Protein AF-A0A3B1K9D4-F1 (afdb_monomer)

Structure (mmCIF, N/CA/C/O backbone):
data_AF-A0A3B1K9D4-F1
#
_entry.id   AF-A0A3B1K9D4-F1
#
loop_
_atom_site.group_PDB
_atom_site.id
_atom_site.type_symbol
_atom_site.label_atom_id
_atom_site.label_alt_id
_atom_site.label_comp_id
_atom_site.label_asym_id
_atom_site.label_entity_id
_atom_site.label_seq_id
_atom_site.pdbx_PDB_ins_code
_atom_site.Cartn_x
_atom_site.Cartn_y
_atom_site.Cartn_z
_atom_site.occupancy
_atom_site.B_iso_or_equiv
_atom_site.auth_seq_id
_atom_site.auth_comp_id
_atom_site.auth_asym_id
_atom_site.auth_atom_id
_atom_site.pdbx_PDB_model_num
ATOM 1 N N . GLU A 1 1 ? -1.143 25.959 9.841 1.00 42.78 1 GLU A N 1
ATOM 2 C CA . GLU A 1 1 ? -1.593 24.684 10.440 1.00 42.78 1 GLU A CA 1
ATOM 3 C C . GLU A 1 1 ? -0.800 23.520 9.858 1.00 42.78 1 GLU A C 1
ATOM 5 O O . GLU A 1 1 ? -0.461 23.569 8.681 1.00 42.78 1 GLU A O 1
ATOM 10 N N . ALA A 1 2 ? -0.431 22.528 10.673 1.00 49.69 2 ALA A N 1
ATOM 11 C CA . ALA A 1 2 ? 0.341 21.374 10.220 1.00 49.69 2 ALA A CA 1
ATOM 12 C C . ALA A 1 2 ? -0.474 20.591 9.183 1.00 49.69 2 ALA A C 1
ATOM 14 O O . ALA A 1 2 ? -1.557 20.104 9.496 1.00 49.69 2 ALA A O 1
ATOM 15 N N . LEU A 1 3 ? 0.039 20.510 7.953 1.00 58.97 3 LEU A N 1
ATOM 16 C CA . LEU A 1 3 ? -0.419 19.548 6.958 1.00 58.97 3 LEU A CA 1
ATOM 17 C C . LEU A 1 3 ? -0.362 18.174 7.626 1.00 58.97 3 LEU A C 1
ATOM 19 O O . LEU A 1 3 ? 0.731 17.675 7.893 1.00 58.97 3 LEU A O 1
ATOM 23 N N . ASP A 1 4 ? -1.524 17.620 7.965 1.00 63.34 4 ASP A N 1
ATOM 24 C CA . ASP A 1 4 ? -1.637 16.249 8.443 1.00 63.34 4 ASP A CA 1
ATOM 25 C C . ASP A 1 4 ? -0.942 15.363 7.410 1.00 63.34 4 ASP A C 1
ATOM 27 O O . ASP A 1 4 ? -1.371 15.258 6.258 1.00 63.34 4 ASP A O 1
ATOM 31 N N . CYS A 1 5 ? 0.222 14.832 7.778 1.00 66.81 5 CYS A N 1
ATOM 32 C CA . CYS A 1 5 ? 0.999 13.988 6.895 1.00 66.81 5 CYS A CA 1
ATOM 33 C C . CYS A 1 5 ? 0.265 12.649 6.846 1.00 66.81 5 CYS A C 1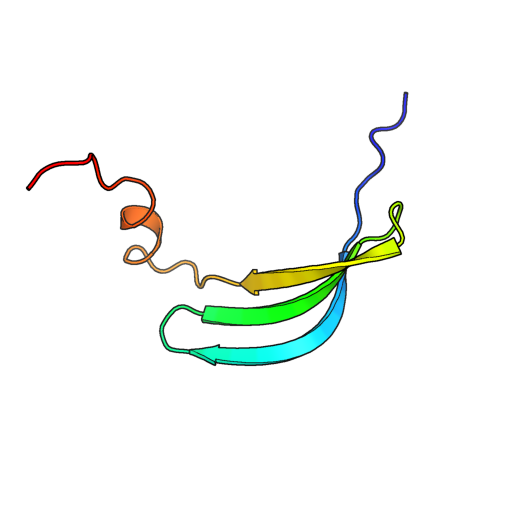
ATOM 35 O O . CYS A 1 5 ? 0.510 11.772 7.681 1.00 66.81 5 CYS A O 1
ATOM 37 N N . VAL A 1 6 ? -0.690 12.535 5.914 1.00 77.69 6 VAL A N 1
ATOM 38 C CA . VAL A 1 6 ? -1.523 11.342 5.747 1.00 77.69 6 VAL A CA 1
ATOM 39 C C . VAL A 1 6 ? -0.597 10.160 5.522 1.00 77.69 6 VAL A C 1
ATOM 41 O O . VAL A 1 6 ? 0.021 10.000 4.469 1.00 77.69 6 VAL A O 1
ATOM 44 N N . SER A 1 7 ? -0.480 9.348 6.562 1.00 87.44 7 SER A N 1
ATOM 45 C CA . SER A 1 7 ? 0.447 8.232 6.607 1.00 87.44 7 SER A CA 1
ATOM 46 C C . SER A 1 7 ? -0.320 6.962 6.283 1.00 87.44 7 SER A C 1
ATOM 48 O O . SER A 1 7 ? -1.385 6.712 6.847 1.00 87.44 7 SER A O 1
ATOM 50 N N . TYR A 1 8 ? 0.218 6.146 5.384 1.00 91.00 8 TYR A N 1
ATOM 51 C CA . TYR A 1 8 ? -0.377 4.866 5.019 1.00 91.00 8 TYR A CA 1
ATOM 52 C C . TYR A 1 8 ? 0.477 3.739 5.581 1.00 91.00 8 TYR A C 1
ATOM 54 O O . TYR A 1 8 ? 1.680 3.686 5.336 1.00 91.00 8 TYR A O 1
ATOM 62 N N . GLU A 1 9 ? -0.147 2.833 6.322 1.00 92.62 9 GLU A N 1
ATOM 63 C CA . GLU A 1 9 ? 0.508 1.647 6.863 1.00 92.62 9 GLU A CA 1
ATOM 64 C C . GLU A 1 9 ? 0.129 0.427 6.026 1.00 92.62 9 GLU A C 1
ATOM 66 O O . GLU A 1 9 ? -1.051 0.179 5.783 1.00 92.62 9 GLU A O 1
ATOM 71 N N . VAL A 1 10 ? 1.120 -0.322 5.545 1.00 93.00 10 VAL A N 1
ATOM 72 C CA . VAL A 1 10 ? 0.874 -1.530 4.750 1.00 93.00 10 VAL A CA 1
ATOM 73 C C . VAL A 1 10 ? 0.475 -2.663 5.689 1.00 93.00 10 VAL A C 1
ATOM 75 O O . VAL A 1 10 ? 1.247 -3.035 6.566 1.00 93.00 10 VAL A O 1
ATOM 78 N N . LEU A 1 11 ? -0.715 -3.223 5.478 1.00 94.19 11 LEU A N 1
ATOM 79 C CA . LEU A 1 11 ? -1.215 -4.362 6.246 1.00 94.19 11 LEU A CA 1
ATOM 80 C C . LEU A 1 11 ? -0.864 -5.685 5.564 1.00 94.19 11 LEU A C 1
ATOM 82 O O . LEU A 1 11 ? -0.302 -6.579 6.185 1.00 94.19 11 LEU A O 1
ATOM 86 N N . GLU A 1 12 ? -1.205 -5.819 4.282 1.00 94.88 12 GLU A N 1
ATOM 87 C CA . GLU A 1 12 ? -1.021 -7.064 3.532 1.00 94.88 12 GLU A CA 1
ATOM 88 C C . GLU A 1 12 ? -0.858 -6.785 2.036 1.00 94.88 12 GLU A C 1
ATOM 90 O O . GLU A 1 12 ? -1.401 -5.816 1.507 1.00 94.88 12 GLU A O 1
ATOM 95 N N . PHE A 1 13 ? -0.147 -7.652 1.319 1.00 93.38 13 PHE A N 1
ATOM 96 C CA . PHE A 1 13 ? -0.104 -7.623 -0.141 1.00 93.38 13 PHE A CA 1
ATOM 97 C C . PHE A 1 13 ? -1.235 -8.472 -0.728 1.00 93.38 13 PHE A C 1
ATOM 99 O O . PHE A 1 13 ? -1.231 -9.690 -0.591 1.00 93.38 13 PHE A O 1
ATOM 106 N N . LEU A 1 14 ? -2.174 -7.828 -1.426 1.00 92.06 14 LEU A N 1
ATOM 107 C CA . LEU A 1 14 ? -3.361 -8.479 -1.992 1.00 92.06 14 LEU A CA 1
ATOM 108 C C . LEU A 1 14 ? -3.064 -9.232 -3.292 1.00 92.06 14 LEU A C 1
ATOM 110 O O . LEU A 1 14 ? -3.738 -10.204 -3.620 1.00 92.06 14 LEU A O 1
ATOM 114 N N . GLY A 1 15 ? -2.077 -8.781 -4.069 1.00 90.12 15 GLY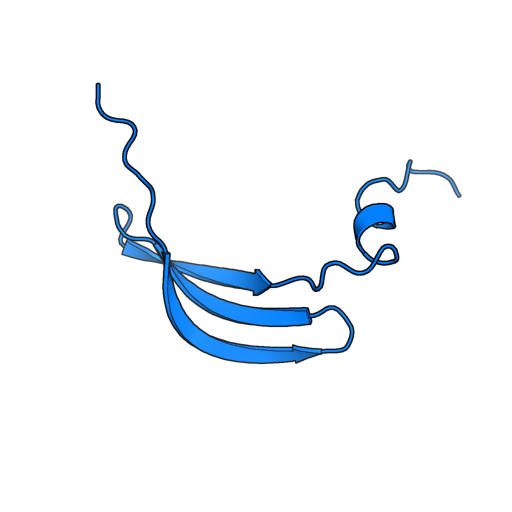 A N 1
ATOM 115 C CA . GLY A 1 15 ? -1.742 -9.447 -5.323 1.00 90.12 15 GLY A CA 1
ATOM 116 C C . GLY A 1 15 ? -0.639 -8.766 -6.116 1.00 90.12 15 GLY A C 1
ATOM 117 O O . GLY A 1 15 ? -0.351 -7.582 -5.945 1.00 90.12 15 GLY A O 1
ATOM 118 N N . ARG A 1 16 ? -0.018 -9.527 -7.016 1.00 90.00 16 ARG A N 1
ATOM 119 C CA . ARG A 1 16 ? 1.017 -9.057 -7.940 1.00 90.00 16 ARG A CA 1
ATOM 120 C C . ARG A 1 16 ? 0.613 -9.430 -9.359 1.00 90.00 16 ARG A C 1
ATOM 122 O O . ARG A 1 16 ? 0.375 -10.596 -9.644 1.00 90.00 16 ARG A O 1
ATOM 129 N N . GLY A 1 17 ? 0.567 -8.441 -10.240 1.00 83.38 17 GLY A N 1
ATOM 130 C CA . GLY A 1 17 ? 0.282 -8.629 -11.657 1.00 83.38 17 GLY A CA 1
ATOM 131 C C . GLY A 1 17 ? 1.346 -7.988 -12.537 1.00 83.38 17 GLY A C 1
ATOM 132 O O . GLY A 1 17 ? 2.332 -7.427 -12.051 1.00 83.38 17 GLY A O 1
ATOM 133 N N . THR A 1 18 ? 1.120 -8.035 -13.848 1.00 81.25 18 THR A N 1
ATOM 134 C CA . THR A 1 18 ? 1.984 -7.393 -14.849 1.00 81.25 18 THR A CA 1
ATOM 135 C C . THR A 1 18 ? 2.168 -5.909 -14.532 1.00 81.25 18 THR A C 1
ATOM 137 O O . THR A 1 18 ? 3.299 -5.434 -14.471 1.00 81.25 18 THR A O 1
ATOM 140 N N . PHE A 1 19 ? 1.062 -5.235 -14.193 1.00 74.56 19 PHE A N 1
ATOM 141 C CA . PHE A 1 19 ? 0.966 -3.793 -13.950 1.00 74.56 19 PHE A CA 1
ATOM 142 C C . PHE A 1 19 ? 1.585 -3.300 -12.637 1.00 74.56 19 PHE A C 1
ATOM 144 O O . PHE A 1 19 ? 1.666 -2.096 -12.420 1.00 74.56 19 PHE A O 1
ATOM 151 N N . GLY A 1 20 ? 1.998 -4.195 -11.740 1.00 86.44 20 GLY A N 1
ATOM 152 C CA . GLY A 1 20 ? 2.510 -3.816 -10.426 1.00 86.44 20 GLY A CA 1
ATOM 1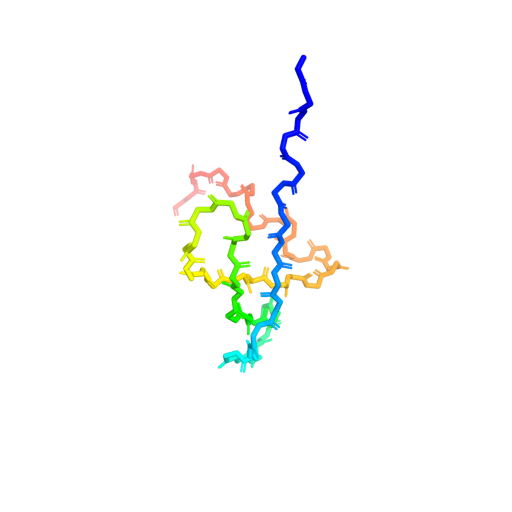53 C C . GLY A 1 20 ? 1.963 -4.683 -9.302 1.00 86.44 20 GLY A C 1
ATOM 154 O O . GLY A 1 20 ? 1.445 -5.779 -9.528 1.00 86.44 20 GLY A O 1
ATOM 155 N N . GLN A 1 21 ? 2.105 -4.190 -8.078 1.00 90.62 21 GLN A N 1
ATOM 156 C CA . GLN A 1 21 ? 1.688 -4.890 -6.868 1.00 90.62 21 GLN A CA 1
ATOM 157 C C . GLN A 1 21 ? 0.599 -4.100 -6.153 1.00 90.62 21 GLN A C 1
ATOM 159 O O . GLN A 1 21 ? 0.674 -2.882 -6.068 1.00 90.62 21 GLN A O 1
ATOM 164 N N . VAL A 1 22 ? -0.423 -4.781 -5.652 1.00 92.00 22 VAL A N 1
ATOM 165 C CA . VAL A 1 22 ? -1.496 -4.168 -4.870 1.00 92.00 22 VAL A CA 1
ATOM 166 C C . VAL A 1 22 ? -1.305 -4.545 -3.409 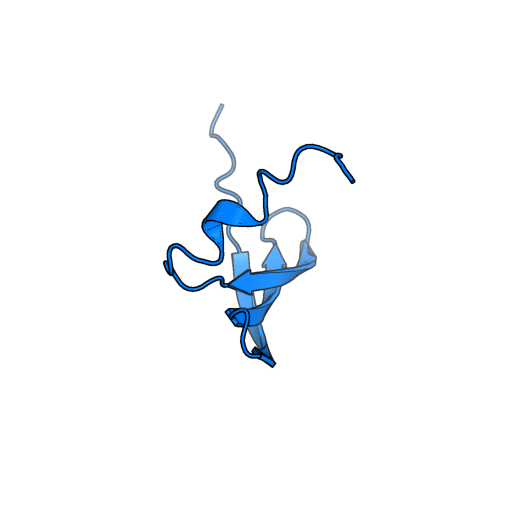1.00 92.00 22 VAL A C 1
ATOM 168 O O . VAL A 1 22 ? -1.135 -5.722 -3.086 1.00 92.00 22 VAL A O 1
ATOM 171 N N . ALA A 1 23 ? -1.347 -3.546 -2.536 1.00 95.12 23 ALA A N 1
ATOM 172 C CA . ALA A 1 23 ? -1.282 -3.704 -1.094 1.00 95.12 23 ALA A CA 1
ATOM 173 C C . ALA A 1 23 ? -2.548 -3.145 -0.439 1.00 95.12 23 ALA A C 1
ATOM 175 O O . ALA A 1 23 ? -3.067 -2.105 -0.839 1.00 95.12 23 ALA A O 1
ATOM 176 N N . LYS A 1 24 ? -3.046 -3.844 0.574 1.00 95.06 24 LYS A N 1
ATOM 177 C CA . LYS A 1 24 ? -4.040 -3.345 1.513 1.00 95.06 24 LYS A CA 1
ATOM 178 C C . LYS A 1 24 ? -3.320 -2.449 2.506 1.00 95.06 24 LYS A C 1
ATOM 180 O O . LYS A 1 24 ? -2.422 -2.909 3.212 1.00 95.06 24 LYS A O 1
ATOM 185 N N . CYS A 1 25 ? -3.728 -1.194 2.572 1.00 95.38 25 CYS A N 1
ATOM 186 C CA . CYS A 1 25 ? -3.129 -0.206 3.448 1.00 95.38 25 CYS A CA 1
ATOM 187 C C . CYS A 1 25 ? -4.182 0.415 4.359 1.00 95.38 25 CYS A C 1
ATOM 189 O O . CYS A 1 25 ? -5.343 0.579 3.985 1.00 95.38 25 CYS A O 1
ATOM 191 N N . TRP A 1 26 ? -3.753 0.783 5.556 1.00 94.25 26 TRP A N 1
ATOM 192 C CA . TRP A 1 26 ? -4.538 1.542 6.508 1.00 94.25 26 TRP A CA 1
ATOM 193 C C . TRP A 1 26 ? -4.145 3.014 6.448 1.00 94.25 26 TRP A C 1
ATOM 195 O O . TRP A 1 26 ? -2.970 3.357 6.590 1.00 94.25 26 TRP A O 1
ATOM 205 N N . LYS A 1 27 ? -5.125 3.887 6.217 1.00 90.69 27 LYS A N 1
ATOM 206 C CA . LYS A 1 27 ? -4.934 5.335 6.197 1.00 90.69 27 LYS A CA 1
ATOM 207 C C . LYS A 1 27 ? -5.011 5.873 7.625 1.00 90.69 27 LYS A C 1
ATOM 209 O O . LYS A 1 27 ? -6.089 5.939 8.226 1.00 90.69 27 LYS A O 1
ATOM 214 N N . ARG A 1 28 ? -3.860 6.263 8.175 1.00 84.06 28 ARG A N 1
ATOM 215 C CA . ARG A 1 28 ? -3.768 6.873 9.506 1.00 84.06 28 ARG A CA 1
ATOM 216 C C . ARG A 1 28 ? -4.404 8.262 9.436 1.00 84.06 28 ARG A C 1
ATOM 218 O O . ARG A 1 28 ? -4.088 9.033 8.538 1.00 84.06 28 ARG A O 1
ATOM 225 N N . GLY A 1 29 ? -5.342 8.532 10.340 1.00 84.19 29 GLY A N 1
ATOM 226 C CA . GLY A 1 29 ? -6.110 9.782 10.390 1.00 84.19 29 GLY A CA 1
ATOM 227 C C . GLY A 1 29 ? -7.600 9.611 10.077 1.00 84.19 29 GLY A C 1
ATOM 228 O O . GLY A 1 29 ? -8.422 10.246 10.726 1.00 84.19 29 GLY A O 1
ATOM 229 N N . THR A 1 30 ? -7.975 8.711 9.159 1.00 84.94 30 THR A N 1
ATOM 230 C CA . THR A 1 30 ? -9.395 8.450 8.826 1.00 84.94 30 THR A CA 1
ATOM 231 C C . THR A 1 30 ? -9.871 7.047 9.189 1.00 84.94 30 THR A C 1
ATOM 233 O O . THR A 1 30 ? -11.053 6.740 9.062 1.00 84.94 30 THR A O 1
ATOM 236 N N . ASN A 1 31 ? -8.963 6.191 9.660 1.00 85.12 31 ASN A N 1
ATOM 237 C CA . ASN A 1 31 ? -9.201 4.780 9.949 1.00 85.12 31 ASN A CA 1
ATOM 238 C C . ASN A 1 31 ? -9.728 3.964 8.751 1.00 85.12 31 ASN A C 1
ATOM 240 O O . ASN A 1 31 ? -10.258 2.867 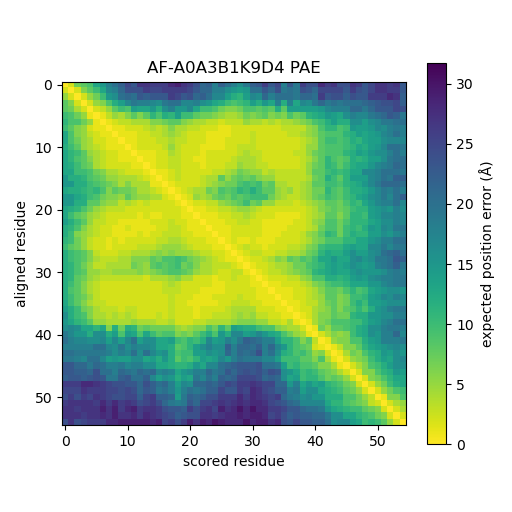8.927 1.00 85.12 31 ASN A O 1
ATOM 244 N N . GLU A 1 32 ? -9.548 4.462 7.530 1.00 91.38 32 GLU A N 1
ATOM 245 C CA . GLU A 1 32 ? -10.021 3.804 6.316 1.00 91.38 32 GLU A CA 1
ATOM 246 C C . GLU A 1 32 ? -9.040 2.729 5.841 1.00 91.38 32 GLU A C 1
ATOM 248 O O . GLU A 1 32 ? -7.817 2.882 5.912 1.00 91.38 32 GLU A O 1
ATOM 253 N N . ILE A 1 33 ? -9.589 1.640 5.306 1.00 93.81 33 ILE A N 1
ATOM 254 C CA . ILE A 1 33 ? -8.827 0.581 4.648 1.00 93.81 33 ILE A CA 1
ATOM 255 C C . ILE A 1 33 ? -8.915 0.804 3.142 1.00 93.81 33 ILE A C 1
ATOM 257 O O . ILE A 1 33 ? -10.003 0.792 2.571 1.00 93.81 33 ILE A O 1
ATOM 261 N N . VAL A 1 34 ? -7.766 0.981 2.499 1.00 92.81 34 VAL A N 1
ATOM 262 C CA . VAL A 1 34 ? -7.654 1.268 1.066 1.00 92.81 34 VAL A CA 1
ATOM 263 C C . VAL A 1 34 ? -6.766 0.239 0.374 1.00 92.81 34 VAL A C 1
ATOM 265 O O . VAL A 1 34 ? -5.900 -0.376 0.994 1.00 92.81 34 VAL A O 1
ATOM 268 N N . ALA A 1 35 ? -6.962 0.051 -0.929 1.00 93.94 35 ALA A N 1
ATOM 269 C CA . ALA A 1 35 ? -6.056 -0.730 -1.764 1.00 93.94 35 ALA A CA 1
ATOM 270 C C . ALA A 1 35 ? -5.132 0.221 -2.538 1.00 93.94 35 ALA A C 1
ATOM 272 O O . ALA A 1 35 ? -5.599 1.019 -3.349 1.00 93.94 35 ALA A O 1
ATOM 273 N N . ILE A 1 36 ? -3.824 0.137 -2.300 1.00 91.00 36 ILE A N 1
ATOM 274 C CA . ILE A 1 36 ? -2.804 0.935 -2.986 1.00 91.00 36 ILE A CA 1
ATOM 275 C C . ILE A 1 36 ? -2.156 0.086 -4.076 1.00 91.00 36 ILE A C 1
ATOM 277 O O . ILE A 1 36 ? -1.619 -0.989 -3.807 1.00 91.00 36 ILE A O 1
ATOM 281 N N . LYS A 1 37 ? -2.182 0.583 -5.317 1.00 89.62 37 LYS A N 1
ATOM 282 C CA . LYS A 1 37 ? -1.518 -0.044 -6.463 1.00 89.62 37 LYS A CA 1
ATOM 283 C C . LYS A 1 37 ? -0.137 0.580 -6.666 1.00 89.62 37 LYS A C 1
ATOM 285 O O . LYS A 1 37 ? -0.010 1.715 -7.106 1.00 89.62 37 LYS A O 1
ATOM 290 N N . ILE A 1 38 ? 0.895 -0.187 -6.350 1.00 87.81 38 ILE A N 1
ATOM 291 C CA . ILE A 1 38 ? 2.305 0.162 -6.497 1.00 87.81 38 ILE A CA 1
ATOM 292 C C . ILE A 1 38 ? 2.711 -0.144 -7.939 1.00 87.81 38 ILE A C 1
ATOM 294 O O . ILE A 1 38 ? 2.906 -1.306 -8.320 1.00 87.81 38 ILE A O 1
ATOM 298 N N . LEU A 1 39 ? 2.803 0.904 -8.753 1.00 85.19 39 LEU A N 1
ATOM 299 C CA . LEU A 1 39 ? 3.258 0.813 -10.136 1.00 85.19 39 LEU A CA 1
ATOM 300 C C . LEU A 1 39 ? 4.788 0.809 -10.175 1.00 85.19 39 LEU A C 1
ATOM 3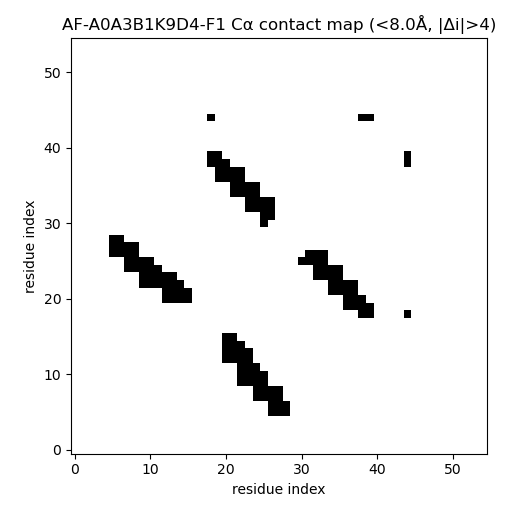02 O O . LEU A 1 39 ? 5.454 1.526 -9.430 1.00 85.19 39 LEU A O 1
ATOM 306 N N . LYS A 1 40 ? 5.363 -0.013 -11.054 1.00 74.19 40 LYS A N 1
ATOM 307 C CA . LYS A 1 40 ? 6.804 0.046 -11.326 1.00 74.19 40 LYS A CA 1
ATOM 308 C C . LYS A 1 40 ? 7.089 1.297 -12.155 1.00 74.19 40 LYS A C 1
ATOM 310 O O . LYS A 1 40 ? 6.307 1.605 -13.050 1.00 74.19 40 LYS A O 1
ATOM 315 N N . ASN A 1 41 ? 8.228 1.954 -11.927 1.00 66.88 41 ASN A N 1
ATOM 316 C CA . ASN A 1 41 ? 8.717 3.049 -12.774 1.00 66.88 41 ASN A CA 1
ATOM 317 C C . ASN A 1 41 ? 9.184 2.502 -14.138 1.00 66.88 41 ASN A C 1
ATOM 319 O O . ASN A 1 41 ? 10.376 2.433 -14.429 1.00 66.88 41 ASN A O 1
ATOM 323 N N . HIS A 1 42 ? 8.236 2.016 -14.937 1.00 61.91 42 HIS A N 1
ATOM 324 C CA . HIS A 1 42 ? 8.440 1.576 -16.308 1.00 61.91 42 HIS A CA 1
ATOM 325 C C . HIS A 1 42 ? 7.703 2.558 -17.228 1.00 61.91 42 HIS A C 1
ATOM 327 O O . HIS A 1 42 ? 6.518 2.813 -16.995 1.00 61.91 42 HIS A O 1
ATOM 333 N N . PRO 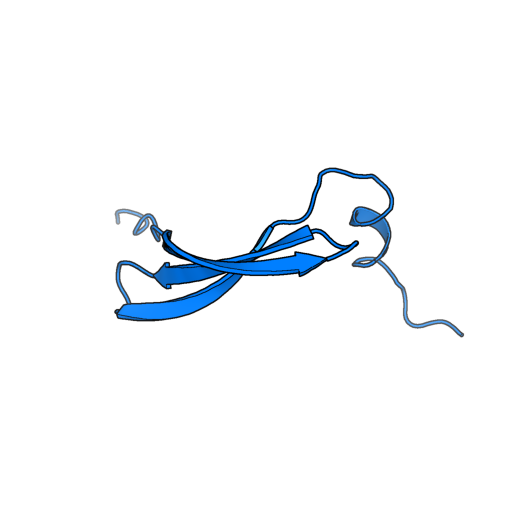A 1 43 ? 8.347 3.078 -18.287 1.00 58.41 43 PRO A N 1
ATOM 334 C CA . PRO A 1 43 ? 7.768 4.102 -19.166 1.00 58.41 43 PRO A CA 1
ATOM 335 C C . PRO A 1 43 ? 6.461 3.669 -19.853 1.00 58.41 43 PRO A C 1
ATOM 337 O O . PRO A 1 43 ? 5.692 4.507 -20.308 1.00 58.41 43 PRO A O 1
ATOM 340 N N . SER A 1 44 ? 6.171 2.367 -19.897 1.00 59.84 44 SER A N 1
ATOM 341 C CA . SER A 1 44 ? 4.899 1.833 -20.404 1.00 59.84 44 SER A CA 1
ATOM 342 C C . SER A 1 44 ? 3.684 2.140 -19.522 1.00 59.84 44 SER A C 1
ATOM 344 O O . SER A 1 44 ? 2.576 2.112 -20.044 1.00 59.84 44 SER A O 1
ATOM 346 N N . TYR A 1 45 ? 3.861 2.416 -18.221 1.00 54.09 45 TYR A N 1
ATOM 347 C CA . TYR A 1 45 ? 2.744 2.765 -17.3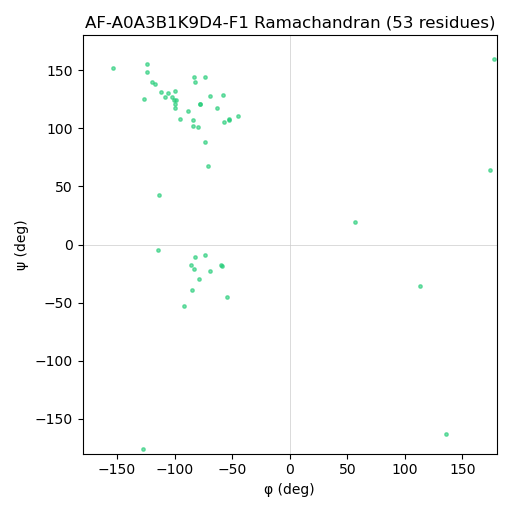28 1.00 54.09 45 TYR A CA 1
ATOM 348 C C . TYR A 1 45 ? 2.402 4.248 -17.385 1.00 54.09 45 TYR A C 1
ATOM 350 O O . TYR A 1 45 ? 1.223 4.546 -17.484 1.00 54.09 45 TYR A O 1
ATOM 358 N N . ALA A 1 46 ? 3.416 5.123 -17.467 1.00 56.31 46 ALA A N 1
ATOM 359 C CA . ALA A 1 46 ? 3.270 6.583 -17.566 1.00 56.31 46 ALA A CA 1
ATOM 360 C C . ALA A 1 46 ? 2.449 7.056 -18.785 1.00 56.31 46 AL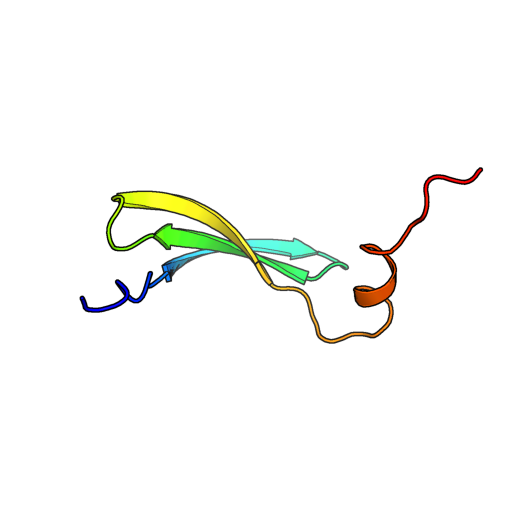A A C 1
ATOM 362 O O . ALA A 1 46 ? 2.015 8.201 -18.857 1.00 56.31 46 ALA A O 1
ATOM 363 N N . ARG A 1 47 ? 2.290 6.187 -19.793 1.00 53.56 47 ARG A N 1
ATOM 364 C CA . ARG A 1 47 ? 1.524 6.477 -21.010 1.00 53.56 47 ARG A CA 1
ATOM 365 C C . ARG A 1 47 ? 0.029 6.183 -20.853 1.00 53.56 47 ARG A C 1
ATOM 367 O O . ARG A 1 47 ? -0.757 6.635 -21.676 1.00 53.56 47 ARG A O 1
ATOM 374 N N . GLN A 1 48 ? -0.377 5.404 -19.850 1.00 53.47 48 GLN A N 1
ATOM 375 C CA . GLN A 1 48 ? -1.763 4.948 -19.729 1.00 53.47 48 GLN A CA 1
ATOM 376 C C . GLN A 1 48 ? -2.680 5.990 -19.064 1.00 53.47 48 GLN A C 1
ATOM 378 O O . GLN A 1 48 ? -3.888 5.938 -19.279 1.00 53.47 48 GLN A O 1
ATOM 383 N N . GLU A 1 49 ? -2.136 6.950 -18.309 1.00 53.34 49 GLU A N 1
ATOM 384 C CA . GLU A 1 49 ? -2.908 8.090 -17.783 1.00 53.34 49 GLU A CA 1
ATOM 385 C C . GLU A 1 49 ? -3.102 9.249 -18.777 1.00 53.34 49 GLU A C 1
ATOM 387 O O . GLU A 1 49 ? -3.949 10.103 -18.536 1.00 53.34 49 GLU A O 1
ATOM 392 N N . ASP A 1 50 ? -2.395 9.240 -19.912 1.00 51.09 50 ASP A N 1
ATOM 393 C CA . ASP A 1 50 ? -2.507 10.248 -20.978 1.00 51.09 50 ASP A CA 1
ATOM 394 C C . ASP A 1 50 ? -3.085 9.633 -22.263 1.00 51.09 50 ASP A C 1
ATOM 396 O O . ASP A 1 50 ? -2.596 9.849 -23.368 1.00 51.09 50 ASP A O 1
ATOM 400 N N . ALA A 1 51 ? -4.109 8.787 -22.132 1.00 50.25 51 ALA A N 1
ATOM 401 C CA . ALA A 1 51 ? -4.934 8.438 -23.279 1.00 50.25 51 ALA A CA 1
ATOM 402 C C . ALA A 1 51 ? -5.937 9.585 -23.504 1.00 50.25 51 ALA A C 1
ATOM 404 O O . ALA A 1 51 ? -6.944 9.640 -22.790 1.00 50.25 51 ALA A O 1
ATOM 405 N N . PRO A 1 52 ? -5.722 10.506 -24.468 1.00 45.78 52 PRO A N 1
ATOM 406 C CA . PRO A 1 52 ? -6.826 11.305 -24.963 1.00 45.78 52 PRO A CA 1
ATOM 407 C C . PRO A 1 52 ? -7.871 10.323 -25.491 1.00 45.78 52 PRO A C 1
ATOM 409 O O . PRO A 1 52 ? -7.549 9.416 -26.261 1.00 45.78 52 PRO A O 1
ATOM 412 N N . PHE A 1 53 ? -9.116 10.473 -25.047 1.00 51.72 53 PHE A N 1
ATOM 413 C CA . PHE A 1 53 ? -10.260 9.841 -25.694 1.00 51.72 53 PHE A CA 1
ATOM 414 C C . PHE A 1 53 ? -10.133 10.034 -27.214 1.00 51.72 53 PHE A C 1
ATOM 416 O O . PHE A 1 53 ? -10.217 11.163 -27.695 1.00 51.72 53 PHE A O 1
ATOM 423 N N . GLY A 1 54 ? -9.876 8.958 -27.961 1.00 46.09 54 GLY A N 1
ATOM 424 C CA . GLY A 1 54 ? -9.609 9.075 -29.392 1.00 46.09 54 GLY A CA 1
ATOM 425 C C . GLY A 1 54 ? -9.181 7.784 -30.081 1.00 46.09 54 GLY A C 1
ATOM 426 O O . GLY A 1 54 ? -8.054 7.707 -30.564 1.00 46.09 54 GLY A O 1
ATOM 427 N N . CYS A 1 55 ? -10.067 6.786 -30.107 1.00 36.66 55 CYS A N 1
ATOM 428 C CA . CYS A 1 55 ? -10.595 6.131 -31.317 1.00 36.66 55 CYS A CA 1
ATOM 429 C C . CYS A 1 55 ? -11.636 5.090 -30.887 1.00 36.66 55 CYS A C 1
ATOM 431 O O . CYS A 1 55 ? -11.269 4.208 -30.076 1.00 36.66 55 CYS A O 1
#

Sequence (55 aa):
EALDCVSYEVLEFLGRGTFGQVAKCWKRGTNEIVAIKILKNHPSYARQEDAPFGC

Radius of gyration: 14.95 Å; Cα contacts (8 Å, |Δi|>4): 73; chains: 1; bounding box: 19×34×42 Å

Organism: Astyanax mexicanus (NCBI:txid7994)

Mean predicted aligned error: 10.38 Å

Foldseek 3Di:
DDPPPFDKAFDAWPDADPQATWTFIATPPPRDTDIDGDGDPDVVNVVVVPPDPDD

Solvent-accessible surface area (backbone atoms only — not comparable to full-atom values): 3636 Å² total; per-residue (Å²): 130,83,76,76,78,76,43,71,45,80,76,47,76,76,47,76,57,95,80,28,37,33,30,37,26,37,35,54,93,75,79,43,79,44,79,47,75,49,63,62,101,44,79,79,56,74,52,67,84,67,63,70,92,82,132

Secondary structure (DSSP, 8-state):
-------EEEEEEEEEETTEEEEEEEETTTTEEEEEEE--S-TTTTTSTT--S--

InterPro domains:
  IPR000719 Protein kinase domain [PF00069] (8-45)
  IPR000719 Protein kinase domain [PS50011] (8-55)
  IPR011009 Protein kinase-like domain superfamily [SSF56112] (8-43)
  IPR017441 Protein kinase, ATP binding site [PS00107] (14-37)
  IPR050494 Serine/threonine and dual-specificity kinase [PTHR24058] (7-49)

Nearest PDB structures (foldseek):
  1ke8-assembly1_A  TM=7.645E-01  e=1.699E-02  Homo sapiens
  2uzn-assembly1_A  TM=8.948E-01  e=5.734E-02  Homo sapiens
  5jq8-assembly1_A  TM=8.036E-01  e=3.905E-02  Homo sapiens
  6q3b-assembly1_A  TM=7.735E-01  e=3.023E-02  Homo sapiens
  5and-assembly1_A  TM=6.421E-01  e=7.897E-02  Homo sapiens

pLDDT: mean 76.26, std 17.98, range [36.66, 95.38]